Protein AF-A0AA37WJD7-F1 (afdb_monomer)

Foldseek 3Di:
DDDDDLQVVLLVLLLVLLVVCCVPNDPLSVLLSVVLVVLSVVLCVVLVVVLVPDPDPVSRPVSVVSSLVSSVVSLVVCVVVVVDDDCSNVSNVVSSVVSVPD

Secondary structure (DSSP, 8-state):
-PPPPHHHHHHHHHHHHHHHHHHHS-HHHHHHHHHHHHHHHHHHH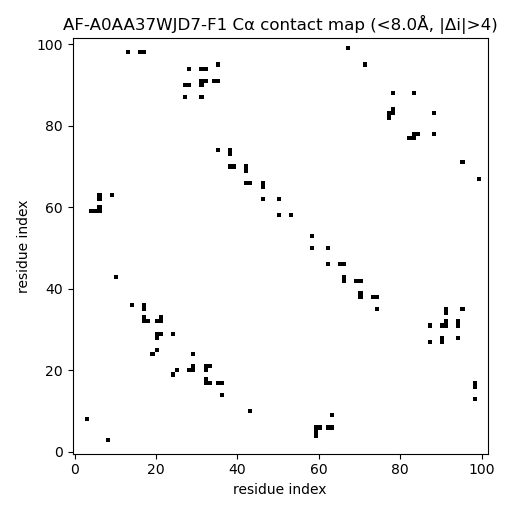HHHHHHHT---TTHHHHHHHHHHHHHHHHHHHHHHTTSS-THHHHHHHHHHHHHH--

Organism: NCBI:txid1431249

Sequence (102 aa):
MILKPPFEQYLQDKEAFLDGFIDAGSEQELFAASYIHGHLSLVAANVFGLAETDTNGDVNAKYIERFTAELTTSIDDAINDKELLGDDINDVKDMLKRMFLK

Structure (mmCIF, N/CA/C/O backbone):
data_AF-A0AA37WJD7-F1
#
_entry.id   AF-A0AA37WJD7-F1
#
loop_
_atom_site.group_PDB
_atom_site.id
_atom_site.type_symbol
_atom_site.label_atom_id
_atom_site.label_alt_id
_atom_site.label_comp_id
_atom_site.label_asym_id
_atom_site.label_entity_id
_atom_site.label_seq_id
_atom_site.pdbx_PDB_ins_code
_atom_site.Cartn_x
_atom_site.Car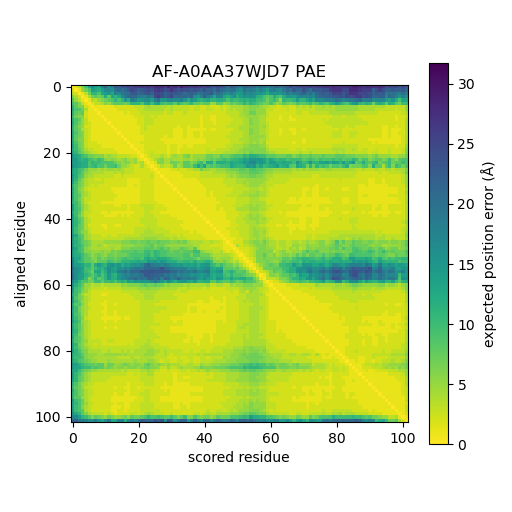tn_y
_atom_site.Cartn_z
_atom_site.occupancy
_atom_site.B_iso_or_equiv
_atom_site.auth_seq_id
_atom_site.auth_comp_id
_atom_site.auth_asym_id
_atom_site.auth_atom_id
_atom_site.pdbx_PDB_model_num
ATOM 1 N N . MET A 1 1 ? 5.384 -22.865 -20.340 1.00 39.53 1 MET A N 1
ATOM 2 C CA . MET A 1 1 ? 5.261 -22.070 -19.104 1.00 39.53 1 MET A CA 1
ATOM 3 C C . MET A 1 1 ? 5.893 -20.725 -19.401 1.00 39.53 1 MET A C 1
ATOM 5 O O . MET A 1 1 ? 7.087 -20.694 -19.663 1.00 39.53 1 MET A O 1
ATOM 9 N N . ILE A 1 2 ? 5.096 -19.665 -19.529 1.00 42.31 2 ILE A N 1
ATOM 10 C CA . ILE A 1 2 ? 5.634 -18.312 -19.711 1.00 42.31 2 ILE A CA 1
ATOM 11 C C . ILE A 1 2 ? 6.104 -17.873 -18.324 1.00 42.31 2 ILE A C 1
ATOM 13 O O . ILE A 1 2 ? 5.305 -17.869 -17.390 1.00 42.31 2 ILE A O 1
ATOM 17 N N . LEU A 1 3 ? 7.401 -17.616 -18.168 1.00 43.50 3 LEU A N 1
ATOM 18 C CA . LEU A 1 3 ? 7.933 -17.016 -16.947 1.00 43.50 3 LEU A CA 1
ATOM 19 C C . LEU A 1 3 ? 7.419 -15.575 -16.900 1.00 43.50 3 LEU A C 1
ATOM 21 O O . LEU A 1 3 ? 7.678 -14.813 -17.832 1.00 43.50 3 LEU A O 1
ATOM 25 N N . LYS A 1 4 ? 6.659 -15.224 -15.861 1.00 55.12 4 LYS A N 1
ATOM 26 C CA . LYS A 1 4 ? 6.233 -13.840 -15.635 1.00 55.12 4 LYS A CA 1
ATOM 27 C C . LYS A 1 4 ? 7.462 -12.982 -15.300 1.00 55.12 4 LYS A C 1
ATOM 29 O O . LYS A 1 4 ? 8.373 -13.492 -14.637 1.00 55.12 4 LYS A O 1
ATOM 34 N N . PRO A 1 5 ? 7.530 -11.714 -15.744 1.00 68.38 5 PRO A N 1
ATOM 35 C CA . PRO A 1 5 ? 8.572 -10.792 -15.313 1.00 68.38 5 PRO A CA 1
ATOM 36 C C . PRO A 1 5 ? 8.642 -10.746 -13.775 1.00 68.38 5 PRO A C 1
ATOM 38 O O . PRO A 1 5 ? 7.593 -10.743 -13.128 1.00 68.38 5 PRO A O 1
ATOM 41 N N . PRO A 1 6 ? 9.837 -10.696 -13.160 1.00 76.06 6 PRO A N 1
ATOM 42 C CA . PRO A 1 6 ? 9.971 -10.760 -11.703 1.00 76.06 6 PRO A CA 1
ATOM 43 C C . PRO A 1 6 ? 9.179 -9.689 -10.938 1.00 76.06 6 PRO A C 1
ATOM 45 O O . PRO A 1 6 ? 8.709 -9.964 -9.839 1.00 76.06 6 PRO A O 1
ATOM 48 N N . PHE A 1 7 ? 8.976 -8.501 -11.519 1.00 84.31 7 PHE A N 1
ATOM 49 C CA . PHE A 1 7 ? 8.109 -7.475 -10.931 1.00 84.31 7 PHE A CA 1
ATOM 50 C C . PHE A 1 7 ? 6.617 -7.852 -10.954 1.00 84.31 7 PHE A C 1
ATOM 52 O O . PHE A 1 7 ? 5.927 -7.664 -9.959 1.00 84.31 7 PHE A O 1
ATOM 59 N N . GLU A 1 8 ? 6.117 -8.446 -12.042 1.00 85.56 8 GLU A N 1
ATOM 60 C CA . GLU A 1 8 ? 4.723 -8.913 -12.118 1.00 85.56 8 GLU A CA 1
ATOM 61 C C . GLU A 1 8 ? 4.460 -10.022 -11.090 1.00 85.56 8 GLU A C 1
ATOM 63 O O . GLU A 1 8 ? 3.444 -10.007 -10.398 1.00 85.56 8 GLU A O 1
ATOM 68 N N . GLN A 1 9 ? 5.404 -10.959 -10.948 1.00 86.44 9 GLN A N 1
ATOM 69 C CA . GLN A 1 9 ? 5.306 -12.000 -9.927 1.00 86.44 9 GLN A CA 1
ATOM 70 C C . GLN A 1 9 ? 5.330 -11.401 -8.516 1.00 86.44 9 GLN A C 1
ATOM 72 O O . GLN A 1 9 ? 4.546 -11.811 -7.668 1.00 86.44 9 GLN A O 1
ATOM 77 N N . TYR A 1 10 ? 6.185 -10.404 -8.274 1.00 89.12 10 TYR A N 1
ATOM 78 C CA . TYR A 1 10 ? 6.227 -9.701 -6.994 1.00 89.12 10 TYR A CA 1
ATOM 79 C C . TYR A 1 10 ? 4.876 -9.056 -6.649 1.00 89.12 10 TYR A C 1
ATOM 81 O O . TYR A 1 10 ? 4.422 -9.192 -5.515 1.00 89.12 10 TYR A O 1
ATOM 89 N N . LEU A 1 11 ? 4.214 -8.395 -7.608 1.00 91.56 11 LEU A N 1
ATOM 90 C CA . LEU A 1 11 ? 2.887 -7.802 -7.399 1.00 91.56 11 LEU A CA 1
ATOM 91 C C . LEU A 1 11 ? 1.837 -8.869 -7.072 1.00 91.56 11 LEU A C 1
ATOM 93 O O . LEU A 1 11 ? 1.102 -8.721 -6.101 1.00 91.56 11 LEU A O 1
ATOM 97 N N . GLN A 1 12 ? 1.833 -9.978 -7.813 1.00 92.00 12 GLN A N 1
ATOM 98 C CA . GLN A 1 12 ? 0.923 -11.102 -7.566 1.00 92.00 12 GLN A CA 1
ATOM 99 C C . GLN A 1 12 ? 1.133 -11.732 -6.189 1.00 92.00 12 GLN A C 1
ATOM 101 O O . GLN A 1 12 ? 0.169 -12.108 -5.531 1.00 92.00 12 GLN A O 1
ATOM 106 N N . ASP A 1 13 ? 2.378 -11.813 -5.718 1.00 93.12 13 ASP A 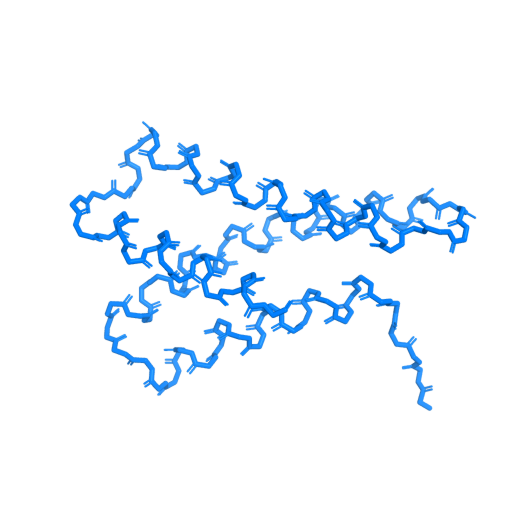N 1
ATOM 107 C CA . ASP A 1 13 ? 2.673 -12.305 -4.372 1.00 93.12 13 ASP A CA 1
ATOM 108 C C . ASP A 1 13 ? 2.129 -11.357 -3.287 1.00 93.12 13 ASP A C 1
ATOM 110 O O . ASP A 1 13 ? 1.788 -11.812 -2.191 1.00 93.12 13 ASP A O 1
ATOM 114 N N . LYS A 1 14 ? 2.049 -10.044 -3.564 1.00 95.00 14 LYS A N 1
ATOM 115 C CA . LYS A 1 14 ? 1.456 -9.059 -2.643 1.00 95.00 14 LYS A CA 1
ATOM 116 C C . LYS A 1 14 ? -0.067 -9.112 -2.659 1.00 95.00 14 LYS A C 1
ATOM 118 O O . LYS A 1 14 ? -0.659 -9.115 -1.586 1.00 95.00 14 LYS A O 1
ATOM 123 N N . GLU A 1 15 ? -0.682 -9.230 -3.832 1.00 94.94 15 GLU A N 1
ATOM 124 C CA . GLU A 1 15 ? -2.130 -9.450 -3.959 1.00 94.94 15 GLU A CA 1
ATOM 125 C C . GLU A 1 15 ? -2.550 -10.731 -3.232 1.00 94.94 15 GLU A C 1
ATOM 127 O O . GLU A 1 15 ? -3.381 -10.684 -2.332 1.00 94.94 15 GLU A O 1
ATOM 132 N N . ALA A 1 16 ? -1.866 -11.848 -3.493 1.00 94.88 16 ALA A N 1
ATOM 133 C CA . ALA A 1 16 ? -2.161 -13.124 -2.845 1.00 94.88 16 ALA A CA 1
ATOM 134 C C . ALA A 1 16 ? -1.988 -13.083 -1.315 1.00 94.88 16 ALA A C 1
ATOM 136 O O . ALA A 1 16 ? -2.676 -13.804 -0.591 1.00 94.88 16 ALA A O 1
ATOM 137 N N . PHE A 1 17 ? -1.064 -12.260 -0.803 1.00 95.19 17 PHE A N 1
ATOM 138 C CA . PHE A 1 17 ? -0.945 -12.032 0.636 1.00 95.19 17 PHE A CA 1
ATOM 139 C C . PHE A 1 17 ? -2.201 -11.356 1.202 1.00 95.19 17 PHE A C 1
ATOM 141 O O . PHE A 1 17 ? -2.695 -11.806 2.232 1.00 95.19 17 PHE A O 1
ATOM 148 N N . LEU A 1 18 ? -2.712 -10.310 0.546 1.00 95.94 18 LEU A N 1
ATOM 149 C CA . LEU A 1 18 ? -3.902 -9.576 0.989 1.00 95.94 18 LEU A CA 1
ATOM 150 C C . LEU A 1 18 ? -5.173 -10.423 0.846 1.00 95.94 18 LEU A C 1
ATOM 152 O O . LEU A 1 18 ? -5.970 -10.484 1.781 1.00 95.94 18 LEU A O 1
ATOM 156 N N . ASP A 1 19 ? -5.311 -11.148 -0.265 1.00 94.94 19 ASP A N 1
ATOM 157 C CA . ASP A 1 19 ? -6.436 -12.054 -0.527 1.00 94.94 19 ASP A CA 1
ATOM 158 C C . ASP A 1 19 ? -6.585 -13.125 0.560 1.00 94.94 19 ASP A C 1
ATOM 160 O O . ASP A 1 19 ? -7.697 -13.516 0.915 1.00 94.94 19 ASP A O 1
ATOM 164 N N . GLY A 1 20 ? -5.472 -13.556 1.165 1.00 94.25 20 GLY A N 1
ATOM 165 C CA . GLY A 1 20 ? -5.482 -14.508 2.276 1.00 94.25 20 GLY A CA 1
ATOM 166 C C . GLY A 1 20 ? -6.281 -14.043 3.501 1.00 94.25 20 GLY A C 1
ATOM 167 O O . GLY A 1 20 ? -6.736 -14.880 4.281 1.00 94.25 20 GLY A O 1
ATOM 168 N N . PHE A 1 21 ? -6.487 -12.734 3.665 1.00 93.88 21 PHE A N 1
ATOM 169 C CA . PHE A 1 21 ? -7.275 -12.159 4.758 1.00 93.88 21 PHE A CA 1
ATOM 170 C C . PHE A 1 21 ? -8.732 -11.900 4.375 1.00 93.88 21 PHE A C 1
ATOM 172 O O . PHE A 1 21 ? -9.551 -11.705 5.271 1.00 93.88 21 PHE A O 1
ATOM 179 N N . ILE A 1 22 ? -9.076 -11.947 3.082 1.00 82.81 22 ILE A N 1
ATOM 180 C CA . ILE A 1 22 ? -10.451 -11.733 2.619 1.00 82.81 22 ILE A CA 1
ATOM 181 C C . ILE A 1 22 ? -11.357 -12.887 3.064 1.00 82.81 22 ILE A C 1
ATOM 183 O O . ILE A 1 22 ? -12.462 -12.660 3.553 1.00 82.81 22 ILE A O 1
ATOM 187 N N . ASP A 1 23 ? -10.859 -14.119 2.954 1.00 78.62 23 ASP A N 1
ATOM 188 C CA . ASP A 1 23 ? -11.643 -15.321 3.256 1.00 78.62 23 ASP A CA 1
ATOM 189 C C . ASP A 1 23 ? -11.476 -15.826 4.700 1.00 78.62 23 ASP A C 1
ATOM 191 O O . ASP A 1 23 ? -12.347 -16.532 5.213 1.00 78.62 23 ASP A O 1
ATOM 195 N N . ALA A 1 24 ? -10.349 -15.514 5.352 1.00 84.00 24 ALA A N 1
ATOM 196 C CA . ALA A 1 24 ? -9.948 -16.144 6.617 1.00 84.00 24 ALA A CA 1
ATOM 197 C C . ALA A 1 24 ? -9.510 -15.169 7.724 1.00 84.00 24 ALA A C 1
ATOM 199 O O . ALA A 1 24 ? -9.215 -15.619 8.834 1.00 84.00 24 ALA A O 1
ATOM 200 N N . GLY A 1 25 ? -9.441 -13.865 7.438 1.00 83.38 25 GLY A N 1
ATOM 201 C CA . GLY A 1 25 ? -9.039 -12.846 8.408 1.00 83.38 25 GLY A CA 1
ATOM 202 C C . GLY A 1 25 ? -10.140 -12.505 9.414 1.00 83.38 25 GLY A C 1
ATOM 203 O O . GLY A 1 25 ? -11.319 -12.807 9.211 1.00 83.38 25 GLY A O 1
ATOM 204 N N . SER A 1 26 ? -9.763 -11.843 10.511 1.00 93.75 26 SER A N 1
ATOM 205 C CA . SER A 1 26 ? -10.746 -11.133 11.341 1.00 93.75 26 SER A CA 1
ATOM 206 C C . SER A 1 26 ? -11.368 -9.958 10.573 1.00 93.75 26 SER A C 1
ATOM 208 O O . SER A 1 26 ? -10.871 -9.562 9.524 1.00 93.75 26 SER A O 1
ATOM 210 N N . GLU A 1 27 ? -12.429 -9.346 11.103 1.00 92.69 27 GLU A N 1
ATOM 211 C CA . GLU A 1 27 ? -13.018 -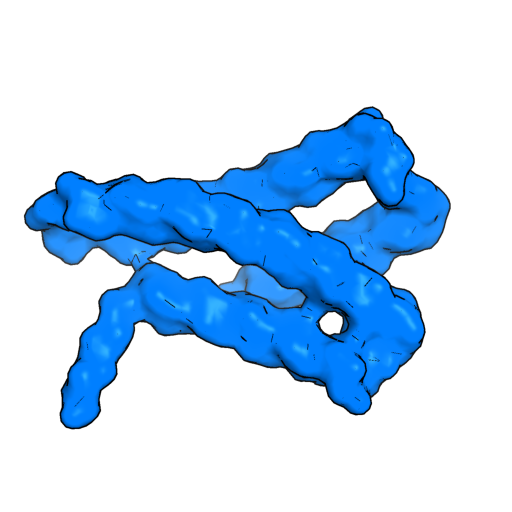8.136 10.504 1.00 92.69 27 GLU A CA 1
ATOM 212 C C . GLU A 1 27 ? -11.988 -7.001 10.357 1.00 92.69 27 GLU A C 1
ATOM 214 O O . GLU A 1 27 ? -11.945 -6.330 9.329 1.00 92.69 27 GLU A O 1
ATOM 219 N N . GLN A 1 28 ? -11.106 -6.843 11.348 1.00 93.94 28 GLN A N 1
ATOM 220 C CA . GLN A 1 28 ? -10.015 -5.864 11.322 1.00 93.94 28 GLN A CA 1
ATOM 221 C C . GLN A 1 28 ? -8.985 -6.196 10.238 1.00 93.94 28 GLN A C 1
ATOM 223 O O . GLN A 1 28 ? -8.560 -5.320 9.487 1.00 93.94 28 GLN A O 1
ATOM 228 N N . GLU A 1 29 ? -8.600 -7.471 10.115 1.00 95.25 29 GLU A N 1
ATOM 229 C CA . GLU A 1 29 ? -7.670 -7.898 9.068 1.00 95.25 29 GLU A CA 1
ATOM 230 C C . GLU A 1 29 ? -8.292 -7.764 7.675 1.00 95.25 29 GLU A C 1
ATOM 232 O O . GLU A 1 29 ? -7.625 -7.295 6.758 1.00 95.25 29 GLU A O 1
ATOM 237 N N . LEU A 1 30 ? -9.573 -8.102 7.514 1.00 95.62 30 LEU A N 1
ATOM 238 C CA . LEU A 1 30 ? -10.313 -7.907 6.271 1.00 95.62 30 LEU A CA 1
ATOM 239 C C . LEU A 1 30 ? -10.355 -6.425 5.882 1.00 95.62 30 LEU A C 1
ATOM 241 O O . LEU A 1 30 ? -10.124 -6.093 4.717 1.00 95.62 30 LEU A O 1
ATOM 245 N N . PHE A 1 31 ? -10.629 -5.537 6.841 1.00 95.50 31 PHE A N 1
ATOM 246 C CA . PHE A 1 31 ? -10.614 -4.094 6.619 1.00 95.50 31 PHE A CA 1
ATOM 247 C C . PHE A 1 31 ? -9.234 -3.623 6.152 1.00 95.50 31 PHE A C 1
ATOM 249 O O . PHE A 1 31 ? -9.120 -3.036 5.075 1.00 95.50 31 PHE A O 1
ATOM 256 N N . ALA A 1 32 ? -8.182 -3.931 6.916 1.00 96.62 32 ALA A N 1
ATOM 257 C CA . ALA A 1 32 ? -6.824 -3.511 6.593 1.00 96.62 32 ALA A CA 1
ATOM 258 C C . ALA A 1 32 ? -6.364 -4.065 5.234 1.00 96.62 32 ALA A C 1
ATOM 260 O O . ALA A 1 32 ? -5.779 -3.332 4.435 1.00 96.62 32 ALA A O 1
ATOM 261 N N . ALA A 1 33 ? -6.686 -5.327 4.934 1.00 96.56 33 ALA A N 1
ATOM 262 C CA . ALA A 1 33 ? -6.336 -5.965 3.670 1.00 96.56 33 ALA A CA 1
ATOM 263 C C . ALA A 1 33 ? -7.049 -5.303 2.493 1.00 96.56 33 ALA A C 1
ATOM 265 O O . ALA A 1 33 ? -6.401 -4.943 1.512 1.00 96.56 33 ALA A O 1
ATOM 266 N N . SER A 1 34 ? -8.358 -5.073 2.617 1.00 95.62 34 SER A N 1
ATOM 267 C CA . SER A 1 34 ? -9.162 -4.407 1.586 1.00 95.62 34 SER A CA 1
ATOM 268 C C . SER A 1 34 ? -8.687 -2.975 1.337 1.00 95.62 34 SER A C 1
ATOM 270 O O . SER A 1 34 ? -8.609 -2.533 0.190 1.00 95.62 34 SER A O 1
ATOM 272 N N . TYR A 1 35 ? -8.324 -2.259 2.404 1.00 97.12 35 TYR A N 1
ATOM 273 C CA . TYR A 1 35 ? -7.808 -0.898 2.319 1.00 97.12 35 TYR A CA 1
ATOM 274 C C . TYR A 1 35 ? -6.472 -0.850 1.568 1.00 97.12 35 TYR A C 1
ATOM 276 O O . TYR A 1 35 ? -6.325 -0.123 0.582 1.00 97.12 35 TYR A O 1
ATOM 284 N N . ILE A 1 36 ? -5.511 -1.688 1.970 1.00 97.62 36 ILE A N 1
ATOM 285 C CA . ILE A 1 36 ? -4.204 -1.780 1.307 1.00 97.62 36 ILE A CA 1
ATOM 286 C C . ILE A 1 36 ? -4.365 -2.244 -0.145 1.00 97.62 36 ILE A C 1
ATOM 288 O O . ILE A 1 36 ? -3.667 -1.731 -1.017 1.00 97.62 36 ILE A O 1
ATOM 292 N N . HIS A 1 37 ? -5.305 -3.148 -0.438 1.00 96.38 37 HIS A N 1
ATOM 293 C CA . HIS A 1 37 ? -5.567 -3.626 -1.798 1.00 96.38 37 HIS A CA 1
ATOM 294 C C . HIS A 1 37 ? -5.976 -2.484 -2.747 1.00 96.38 37 HIS A C 1
ATOM 296 O O . HIS A 1 37 ? -5.560 -2.455 -3.912 1.00 96.38 37 HIS A O 1
ATOM 302 N N . GLY A 1 38 ? -6.745 -1.505 -2.255 1.00 96.25 38 GLY A N 1
ATOM 303 C CA . GLY A 1 38 ? -7.105 -0.303 -3.013 1.00 96.25 38 GLY A CA 1
ATOM 304 C C . GLY A 1 38 ? -5.881 0.525 -3.418 1.00 96.25 38 GLY A C 1
ATOM 305 O O . GLY A 1 38 ? -5.699 0.836 -4.598 1.00 96.25 38 GLY A O 1
ATOM 306 N N . HIS A 1 39 ? -4.996 0.814 -2.461 1.00 97.75 39 HIS A N 1
ATOM 307 C CA . HIS A 1 39 ? -3.753 1.549 -2.717 1.00 97.75 39 HIS A CA 1
ATOM 308 C C . HIS A 1 39 ? -2.776 0.761 -3.597 1.00 97.75 39 HIS A C 1
ATOM 310 O O . HIS A 1 39 ? -2.172 1.322 -4.513 1.00 97.75 39 HIS A O 1
ATOM 316 N N . LEU A 1 40 ? -2.659 -0.548 -3.365 1.00 96.62 40 LEU A N 1
ATOM 317 C CA . LEU A 1 40 ? -1.832 -1.446 -4.162 1.00 96.62 40 LEU A CA 1
ATOM 318 C C . LEU A 1 40 ? -2.226 -1.379 -5.635 1.00 96.62 40 LEU A C 1
ATOM 320 O O . LEU A 1 40 ? -1.349 -1.210 -6.476 1.00 96.62 40 LEU A O 1
ATOM 324 N N . SER A 1 41 ? -3.523 -1.453 -5.942 1.00 94.56 41 SER A N 1
ATOM 325 C CA . SER A 1 41 ? -4.024 -1.444 -7.323 1.00 94.56 41 SER A CA 1
ATOM 326 C C . SER A 1 41 ? -3.629 -0.161 -8.063 1.00 94.56 41 SER A C 1
ATOM 328 O O . SER A 1 41 ? -3.190 -0.204 -9.215 1.00 94.56 41 SER A O 1
ATOM 330 N N . LEU A 1 42 ? -3.736 0.987 -7.386 1.00 95.19 42 LEU A N 1
ATOM 331 C CA . LEU A 1 42 ? -3.371 2.287 -7.948 1.00 95.19 42 LEU A CA 1
ATOM 332 C C . LEU A 1 42 ? -1.859 2.399 -8.190 1.00 95.19 42 LEU A C 1
ATOM 334 O O . LEU A 1 42 ? -1.427 2.799 -9.272 1.00 95.19 42 LEU A O 1
ATOM 338 N N . VAL A 1 43 ? -1.048 2.034 -7.195 1.00 96.44 43 VAL A N 1
ATOM 339 C CA . VAL A 1 43 ? 0.416 2.122 -7.287 1.00 96.44 43 VAL A CA 1
ATOM 340 C C . VAL A 1 43 ? 0.963 1.112 -8.297 1.00 96.44 43 VAL A C 1
ATOM 342 O O . VAL A 1 43 ? 1.816 1.461 -9.112 1.00 96.44 43 VAL A O 1
ATOM 345 N N . ALA A 1 44 ? 0.439 -0.115 -8.312 1.00 92.88 44 ALA A N 1
ATOM 346 C CA . ALA A 1 44 ? 0.818 -1.147 -9.271 1.00 92.88 44 ALA A CA 1
ATOM 347 C C . ALA A 1 44 ? 0.603 -0.671 -10.711 1.00 92.88 44 ALA A C 1
ATOM 349 O O . ALA A 1 44 ? 1.525 -0.773 -11.517 1.00 92.88 44 ALA A O 1
ATOM 350 N N . ALA A 1 45 ? -0.555 -0.078 -11.023 1.00 90.44 45 ALA A N 1
ATOM 351 C CA . ALA A 1 45 ? -0.836 0.454 -12.356 1.00 90.44 45 ALA A CA 1
ATOM 352 C C . ALA A 1 45 ? 0.184 1.526 -12.790 1.00 90.44 45 ALA A C 1
ATOM 354 O O . ALA A 1 45 ? 0.667 1.503 -13.925 1.00 90.44 45 ALA A O 1
ATOM 355 N N . ASN A 1 46 ? 0.565 2.425 -11.877 1.00 89.56 46 ASN A N 1
ATOM 356 C CA . ASN A 1 46 ? 1.534 3.487 -12.153 1.00 89.56 46 ASN A CA 1
ATOM 357 C C . ASN A 1 46 ? 2.950 2.939 -12.374 1.00 89.56 46 ASN A C 1
ATOM 359 O O . ASN A 1 46 ? 3.615 3.292 -13.350 1.00 89.56 46 ASN A O 1
ATOM 363 N N . VAL A 1 47 ? 3.419 2.060 -11.486 1.00 89.12 47 VAL A N 1
ATOM 364 C CA . VAL A 1 47 ? 4.781 1.514 -11.554 1.00 89.12 47 VAL A CA 1
ATOM 365 C C . VAL A 1 47 ? 4.925 0.537 -12.723 1.00 89.12 47 VAL A C 1
ATOM 367 O O . VAL A 1 47 ? 5.956 0.544 -13.397 1.00 89.12 47 VAL A O 1
ATOM 370 N N . PHE A 1 48 ? 3.892 -0.254 -13.021 1.00 83.12 48 PHE A N 1
ATOM 371 C CA . PHE A 1 48 ? 3.894 -1.186 -14.149 1.00 83.12 48 PHE A CA 1
ATOM 372 C C . PHE A 1 48 ? 3.992 -0.454 -15.491 1.00 83.12 48 PHE A C 1
ATOM 374 O O . PHE A 1 48 ? 4.831 -0.813 -16.316 1.00 83.12 48 PHE A O 1
ATOM 381 N N . GLY A 1 49 ? 3.246 0.643 -15.672 1.00 81.19 49 GLY A N 1
ATOM 382 C CA . GLY A 1 49 ? 3.357 1.479 -16.873 1.00 81.19 49 GLY A CA 1
ATOM 383 C C . GLY A 1 49 ? 4.769 2.044 -17.087 1.00 81.19 49 GLY A C 1
ATOM 384 O O . GLY A 1 49 ? 5.232 2.162 -18.218 1.00 81.19 49 GLY A O 1
ATOM 385 N N . LEU A 1 50 ? 5.501 2.337 -16.007 1.00 79.62 50 LEU A N 1
ATOM 386 C CA . LEU A 1 50 ? 6.900 2.769 -16.087 1.00 79.62 50 LEU A CA 1
ATOM 387 C C . LEU A 1 50 ? 7.859 1.613 -16.405 1.00 79.62 50 LEU A C 1
ATOM 389 O O . LEU A 1 50 ? 8.866 1.840 -17.078 1.00 79.62 50 LEU A O 1
ATOM 393 N N . ALA A 1 51 ? 7.575 0.402 -15.923 1.00 76.50 51 ALA A N 1
ATOM 394 C CA . ALA A 1 51 ? 8.380 -0.789 -16.184 1.00 76.50 51 ALA A CA 1
ATOM 395 C C . ALA A 1 51 ? 8.290 -1.244 -17.647 1.00 76.50 51 ALA A C 1
ATOM 397 O O . ALA A 1 51 ? 9.312 -1.591 -18.230 1.00 76.50 51 ALA A O 1
ATOM 398 N N . GLU A 1 52 ? 7.109 -1.171 -18.270 1.00 72.56 52 GLU A N 1
ATOM 399 C CA . GLU A 1 52 ? 6.925 -1.523 -19.689 1.00 72.56 52 GLU A CA 1
ATOM 400 C C . GLU A 1 52 ? 7.723 -0.625 -20.646 1.00 72.56 52 GLU A C 1
ATOM 402 O O . GLU A 1 52 ? 8.116 -1.052 -21.732 1.00 72.56 52 GLU A O 1
ATOM 407 N N . THR A 1 53 ? 7.975 0.625 -20.252 1.00 71.69 53 THR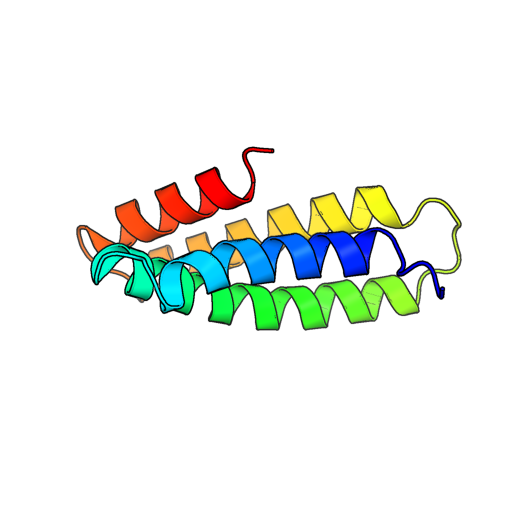 A N 1
ATOM 408 C CA . THR A 1 53 ? 8.709 1.597 -21.080 1.00 71.69 53 THR A CA 1
ATOM 409 C C . THR A 1 53 ? 10.227 1.531 -20.920 1.00 71.69 53 THR A C 1
ATOM 411 O O . THR A 1 53 ? 10.951 2.191 -21.670 1.00 71.69 53 THR A O 1
ATOM 414 N N . ASP A 1 54 ? 10.729 0.742 -19.968 1.00 69.44 54 ASP A N 1
ATOM 415 C CA . ASP A 1 54 ? 12.159 0.608 -19.723 1.00 69.44 54 ASP A CA 1
ATOM 416 C C . ASP A 1 54 ? 12.750 -0.611 -20.431 1.00 69.44 54 ASP A C 1
ATOM 418 O O . ASP A 1 54 ? 12.319 -1.749 -20.275 1.00 69.44 54 ASP A O 1
ATOM 422 N N . THR A 1 55 ? 13.783 -0.349 -21.224 1.00 65.19 55 THR A N 1
ATOM 423 C CA . THR A 1 55 ? 14.436 -1.325 -22.105 1.00 65.19 55 THR A CA 1
ATOM 424 C C . THR A 1 55 ? 15.733 -1.884 -21.516 1.00 65.19 55 THR A C 1
ATOM 426 O O . THR A 1 55 ? 16.411 -2.681 -22.165 1.00 65.19 55 THR A O 1
ATOM 429 N N . ASN A 1 56 ? 16.097 -1.491 -20.290 1.00 60.41 56 ASN A N 1
ATOM 430 C CA . ASN A 1 56 ? 17.328 -1.927 -19.632 1.00 60.41 56 ASN A CA 1
ATOM 431 C C . ASN A 1 56 ? 17.128 -3.239 -18.851 1.00 60.41 56 ASN A C 1
ATOM 433 O O . ASN A 1 56 ? 16.176 -3.398 -18.111 1.00 60.41 56 ASN A O 1
ATOM 437 N N . GLY A 1 57 ? 18.044 -4.202 -18.968 1.00 56.50 57 GLY A N 1
ATOM 438 C CA . GLY A 1 57 ? 17.861 -5.566 -18.433 1.00 56.50 57 GLY A CA 1
ATOM 439 C C . GLY A 1 57 ? 17.841 -5.739 -16.902 1.00 56.50 57 GLY A C 1
ATOM 440 O O . GLY A 1 57 ? 17.593 -6.850 -16.443 1.00 56.50 57 GLY A O 1
ATOM 441 N N . ASP A 1 58 ? 18.085 -4.683 -16.116 1.00 63.75 58 ASP A N 1
ATOM 442 C CA . ASP A 1 58 ? 18.157 -4.705 -14.636 1.00 63.75 58 ASP A CA 1
ATOM 443 C C . ASP A 1 58 ? 16.982 -3.947 -13.974 1.00 63.75 58 ASP A C 1
ATOM 445 O O . ASP A 1 58 ? 17.094 -3.219 -12.992 1.00 63.75 58 ASP A O 1
ATOM 449 N N . VAL A 1 59 ? 15.817 -4.068 -14.605 1.00 62.03 59 VAL A N 1
ATOM 450 C CA . VAL A 1 59 ? 14.554 -3.384 -14.285 1.00 62.03 59 VAL A CA 1
ATOM 451 C C . VAL A 1 59 ? 13.992 -3.804 -12.919 1.00 62.03 59 VAL A C 1
ATOM 453 O O . VAL A 1 59 ? 13.456 -2.985 -12.181 1.00 62.03 59 VAL A O 1
ATOM 456 N N . ASN A 1 60 ? 14.126 -5.067 -12.519 1.00 73.69 60 ASN A N 1
ATOM 457 C CA . ASN A 1 60 ? 13.242 -5.611 -11.482 1.00 73.69 60 ASN A CA 1
ATOM 458 C C . ASN A 1 60 ? 13.473 -5.039 -10.076 1.00 73.69 60 ASN A C 1
ATOM 460 O O . ASN A 1 60 ? 12.504 -4.696 -9.404 1.00 73.69 60 ASN A O 1
ATOM 464 N N . ALA A 1 61 ? 14.725 -4.898 -9.630 1.00 81.56 61 ALA A N 1
ATOM 465 C CA . ALA A 1 61 ? 15.010 -4.438 -8.268 1.00 81.56 61 ALA A CA 1
ATOM 466 C C . ALA A 1 61 ? 14.537 -2.993 -8.040 1.00 81.56 61 ALA A C 1
ATOM 468 O O . ALA A 1 61 ? 13.901 -2.702 -7.029 1.00 81.56 61 ALA A O 1
ATOM 469 N N . LYS A 1 62 ? 14.765 -2.109 -9.019 1.00 86.62 62 LYS A N 1
ATOM 470 C CA . LYS A 1 62 ? 14.362 -0.702 -8.910 1.00 86.62 62 LYS A CA 1
ATOM 471 C C . LYS A 1 62 ? 12.846 -0.506 -8.918 1.00 86.62 62 LYS A C 1
ATOM 473 O O . LYS A 1 62 ? 12.360 0.389 -8.237 1.00 86.62 62 LYS A O 1
ATOM 478 N N . TYR A 1 63 ? 12.087 -1.316 -9.663 1.00 88.25 63 TYR A N 1
ATOM 479 C CA . TYR A 1 63 ? 10.623 -1.203 -9.667 1.00 88.25 63 TYR A CA 1
ATOM 480 C C . TYR A 1 63 ? 10.005 -1.817 -8.415 1.00 88.25 63 TYR A C 1
ATOM 482 O O . TYR A 1 63 ? 9.026 -1.276 -7.915 1.00 88.25 63 TYR A O 1
ATOM 490 N N . ILE A 1 64 ? 10.613 -2.866 -7.851 1.00 89.00 64 ILE A N 1
ATOM 491 C CA . ILE A 1 64 ? 10.234 -3.386 -6.530 1.00 89.00 64 ILE A CA 1
ATOM 492 C C . ILE A 1 64 ? 10.464 -2.326 -5.444 1.00 89.00 64 ILE A C 1
ATOM 494 O O . ILE A 1 64 ? 9.563 -2.063 -4.646 1.00 89.00 64 ILE A O 1
ATOM 498 N N . GLU A 1 65 ? 11.640 -1.692 -5.423 1.00 90.50 65 GLU A N 1
ATOM 499 C CA . GLU A 1 65 ? 11.955 -0.620 -4.470 1.00 90.50 65 GLU A CA 1
ATOM 500 C C . GLU A 1 65 ? 10.990 0.559 -4.635 1.00 90.50 65 GLU A C 1
ATOM 502 O O . GLU A 1 65 ? 10.389 1.017 -3.663 1.00 90.50 65 GLU A O 1
ATOM 507 N N . ARG A 1 66 ? 10.773 0.993 -5.881 1.00 92.69 66 ARG A N 1
ATOM 508 C CA . ARG A 1 66 ? 9.856 2.086 -6.198 1.00 92.69 66 ARG A CA 1
ATOM 509 C C . ARG A 1 66 ? 8.419 1.782 -5.786 1.00 92.69 66 ARG A C 1
ATOM 511 O O . ARG A 1 66 ? 7.800 2.623 -5.149 1.00 92.69 66 ARG A O 1
ATOM 518 N N . PHE A 1 67 ? 7.906 0.595 -6.101 1.00 94.44 67 PHE A N 1
ATOM 519 C CA . PHE A 1 67 ? 6.572 0.172 -5.677 1.00 94.44 67 PHE A CA 1
ATOM 520 C C . PHE A 1 67 ? 6.441 0.166 -4.152 1.00 94.44 67 PHE A C 1
ATOM 522 O O . PHE A 1 67 ? 5.466 0.681 -3.617 1.00 94.44 67 PHE A O 1
ATOM 529 N N . THR A 1 68 ? 7.438 -0.377 -3.448 1.00 94.25 68 THR A N 1
ATOM 530 C CA . THR A 1 68 ? 7.430 -0.448 -1.978 1.00 94.25 68 THR A CA 1
ATOM 531 C C . THR A 1 68 ? 7.378 0.951 -1.363 1.00 94.25 68 THR A C 1
ATOM 533 O O . THR A 1 68 ? 6.587 1.201 -0.450 1.00 94.25 68 THR A O 1
ATOM 536 N N . ALA A 1 69 ? 8.185 1.876 -1.890 1.00 96.06 69 ALA A N 1
ATOM 537 C CA . ALA A 1 69 ? 8.201 3.265 -1.453 1.00 96.06 69 ALA A CA 1
ATOM 538 C C . ALA A 1 69 ? 6.872 3.974 -1.760 1.00 96.06 69 ALA A C 1
ATOM 540 O O . ALA A 1 69 ? 6.275 4.548 -0.855 1.00 96.06 69 ALA A O 1
ATOM 541 N N . GLU A 1 70 ? 6.375 3.886 -2.998 1.00 97.25 70 GLU A N 1
ATOM 542 C CA . GLU A 1 70 ? 5.139 4.560 -3.414 1.00 97.25 70 GLU A CA 1
ATOM 543 C C . GLU A 1 70 ? 3.908 4.030 -2.668 1.00 97.25 70 GLU A C 1
ATOM 545 O O . GLU A 1 70 ? 3.059 4.822 -2.268 1.00 97.25 70 GLU A O 1
ATOM 550 N N . LEU A 1 71 ? 3.822 2.722 -2.404 1.00 98.12 71 LEU A N 1
ATOM 551 C CA . LEU A 1 71 ? 2.723 2.158 -1.619 1.00 98.12 71 LEU A CA 1
ATOM 552 C C . LEU A 1 71 ? 2.781 2.606 -0.156 1.00 98.12 71 LEU A C 1
ATOM 554 O O . LEU A 1 71 ? 1.752 2.947 0.421 1.00 98.12 71 LEU A O 1
ATOM 558 N N . THR A 1 72 ? 3.980 2.670 0.429 1.00 97.69 72 THR A N 1
ATOM 559 C CA . THR A 1 72 ? 4.156 3.184 1.795 1.00 97.69 72 THR A CA 1
ATOM 560 C C . THR A 1 72 ? 3.748 4.651 1.885 1.00 97.69 72 THR A C 1
ATOM 562 O O . THR A 1 72 ? 2.950 5.006 2.748 1.00 97.69 72 THR A O 1
ATOM 565 N N . THR A 1 73 ? 4.224 5.488 0.958 1.00 98.06 73 THR A N 1
ATOM 566 C CA . THR A 1 73 ? 3.843 6.904 0.890 1.00 98.06 73 THR A CA 1
ATOM 567 C C . THR A 1 73 ? 2.345 7.072 0.675 1.00 98.06 73 THR A C 1
ATOM 569 O O . THR A 1 73 ? 1.729 7.866 1.371 1.00 98.06 73 THR A O 1
ATOM 572 N N . SER A 1 74 ? 1.735 6.292 -0.219 1.00 98.06 74 SER A N 1
ATOM 573 C CA . SER A 1 74 ? 0.301 6.391 -0.496 1.00 98.06 74 SER A CA 1
ATOM 574 C C . SER A 1 74 ? -0.562 6.094 0.737 1.00 98.06 74 SER A C 1
ATOM 576 O O . SER A 1 74 ? -1.573 6.760 0.944 1.00 98.06 74 SER A O 1
ATOM 578 N N . ILE A 1 75 ? -0.146 5.141 1.577 1.00 98.12 75 ILE A N 1
ATOM 579 C CA . ILE A 1 75 ? -0.817 4.843 2.849 1.00 98.12 75 ILE A CA 1
ATOM 580 C C . ILE A 1 75 ? -0.559 5.940 3.889 1.00 98.12 75 ILE A C 1
ATOM 582 O O . ILE A 1 75 ? -1.491 6.367 4.570 1.00 98.12 75 ILE A O 1
ATOM 586 N N . ASP A 1 76 ? 0.683 6.411 4.023 1.00 97.00 76 ASP A N 1
ATOM 587 C CA . ASP A 1 76 ? 1.015 7.480 4.972 1.00 97.00 76 ASP A CA 1
ATOM 588 C C . ASP A 1 76 ? 0.286 8.793 4.635 1.00 97.00 76 ASP A C 1
ATOM 590 O O . ASP A 1 76 ? -0.202 9.467 5.543 1.00 97.00 76 ASP A O 1
ATOM 594 N N . ASP A 1 77 ? 0.150 9.131 3.351 1.00 97.62 77 ASP A N 1
ATOM 595 C CA . ASP A 1 77 ? -0.605 10.297 2.885 1.00 97.62 77 ASP A CA 1
ATOM 596 C C . ASP A 1 77 ? -2.092 10.171 3.239 1.00 97.62 77 ASP A C 1
ATOM 598 O O . ASP A 1 77 ? -2.649 11.083 3.846 1.00 97.62 77 ASP A O 1
ATOM 602 N N . ALA A 1 78 ? -2.715 9.014 2.989 1.00 96.88 78 ALA A N 1
ATOM 603 C CA . ALA A 1 78 ? -4.116 8.782 3.350 1.00 96.88 78 ALA A CA 1
ATOM 604 C C . ALA A 1 78 ? -4.370 8.886 4.867 1.00 96.88 78 ALA A C 1
ATOM 606 O O . ALA A 1 78 ? -5.395 9.404 5.320 1.00 96.88 78 ALA A O 1
ATOM 607 N N . ILE A 1 79 ? -3.406 8.453 5.684 1.00 95.69 79 ILE A N 1
ATOM 608 C CA . ILE A 1 79 ? -3.453 8.628 7.141 1.00 95.69 79 ILE A CA 1
ATOM 609 C C . ILE A 1 79 ? -3.347 10.111 7.516 1.00 95.69 79 ILE A C 1
ATOM 611 O O . ILE A 1 79 ? -4.099 10.584 8.372 1.00 95.69 79 ILE A O 1
ATOM 615 N N . ASN A 1 80 ? -2.436 10.856 6.887 1.00 96.06 80 ASN A N 1
ATOM 616 C CA . ASN A 1 80 ? -2.271 12.292 7.127 1.00 96.06 80 ASN A CA 1
ATOM 617 C C . ASN A 1 80 ? -3.520 13.090 6.716 1.00 96.06 80 ASN A C 1
ATOM 619 O O . ASN A 1 80 ? -3.896 14.044 7.407 1.00 96.06 80 ASN A O 1
ATOM 623 N N . ASP A 1 81 ? -4.200 12.643 5.662 1.00 97.00 81 ASP A N 1
ATOM 624 C CA . ASP A 1 81 ? -5.459 13.1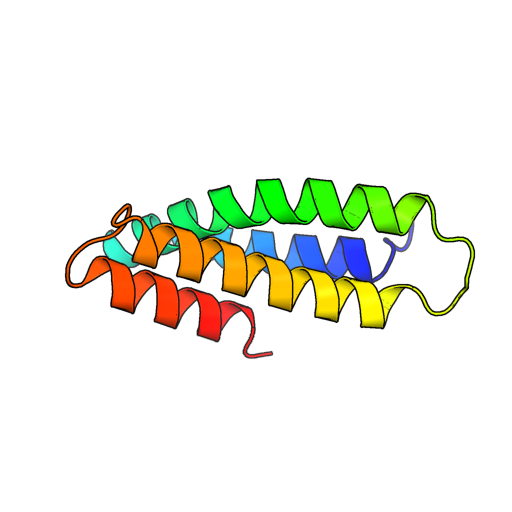99 5.160 1.00 97.00 81 ASP A CA 1
ATOM 625 C C . ASP A 1 81 ? -6.689 12.757 5.975 1.00 97.00 81 ASP A C 1
ATOM 627 O O . ASP A 1 81 ? -7.803 13.230 5.737 1.00 97.00 81 ASP A O 1
ATOM 631 N N . LYS A 1 82 ? -6.480 11.955 7.030 1.00 95.12 82 LYS A N 1
ATOM 632 C CA . LYS A 1 82 ? -7.500 11.470 7.976 1.00 95.12 82 LYS A CA 1
ATOM 633 C C . LYS A 1 82 ? -8.542 10.543 7.345 1.00 95.12 82 LYS A C 1
ATOM 635 O O . LYS A 1 82 ? -9.679 10.500 7.816 1.00 95.12 82 LYS A O 1
ATOM 640 N N . GLU A 1 83 ? -8.159 9.787 6.318 1.00 95.88 83 GLU A N 1
ATOM 641 C CA . GLU A 1 83 ? -8.999 8.720 5.756 1.00 95.88 83 GLU A CA 1
ATOM 642 C C . GLU A 1 83 ? -9.139 7.533 6.725 1.00 95.88 83 GLU A C 1
ATOM 644 O O . GLU A 1 83 ? -10.164 6.854 6.734 1.00 95.88 83 GLU A O 1
ATOM 649 N N . LEU A 1 84 ? -8.140 7.335 7.593 1.00 94.50 84 LEU A N 1
ATOM 650 C CA . LEU A 1 84 ? -8.125 6.342 8.670 1.00 94.50 84 LEU A CA 1
ATOM 651 C C . LEU A 1 84 ? -8.125 7.019 10.044 1.00 94.50 84 LEU A C 1
ATOM 653 O O . LEU A 1 84 ? -7.523 8.080 10.228 1.00 94.50 84 LEU A O 1
ATOM 657 N N . LEU A 1 85 ? -8.767 6.390 11.032 1.00 90.44 85 LEU A N 1
ATOM 658 C CA . LEU A 1 85 ? -8.903 6.925 12.388 1.00 90.44 85 LEU A CA 1
ATOM 659 C C . LEU A 1 85 ? -8.659 5.844 13.445 1.00 90.44 85 LEU A C 1
ATOM 661 O O . LEU A 1 85 ? -8.999 4.685 13.258 1.00 90.44 85 LEU A O 1
ATOM 665 N N . GLY A 1 86 ? -8.135 6.249 14.603 1.00 92.62 86 GLY A N 1
ATOM 666 C CA . GLY A 1 86 ? -8.022 5.360 15.762 1.00 92.62 86 GLY A CA 1
ATOM 667 C C . GLY A 1 86 ? -7.177 4.115 15.486 1.00 92.62 86 GLY A C 1
ATOM 668 O O . GLY A 1 86 ? -6.059 4.226 14.979 1.00 92.62 86 GLY A O 1
ATOM 669 N N . ASP A 1 87 ? -7.711 2.952 15.853 1.00 94.06 87 ASP A N 1
ATOM 670 C CA . ASP A 1 87 ? -7.007 1.668 15.776 1.00 94.06 87 ASP A CA 1
ATOM 671 C C . ASP A 1 87 ? -6.778 1.200 14.327 1.00 94.06 87 ASP A C 1
ATOM 673 O O . ASP A 1 87 ? -5.752 0.573 14.058 1.00 94.06 87 ASP A O 1
ATOM 677 N N . ASP A 1 88 ? -7.615 1.636 13.376 1.00 94.69 88 ASP A N 1
ATOM 678 C CA . ASP A 1 88 ? -7.490 1.321 11.944 1.00 94.69 88 ASP A CA 1
ATOM 679 C C . ASP A 1 88 ? -6.121 1.730 11.375 1.00 94.69 88 ASP A C 1
ATOM 681 O O . ASP A 1 88 ? -5.558 1.058 10.509 1.00 94.69 88 ASP A O 1
ATOM 685 N N . ILE A 1 89 ? -5.541 2.823 11.888 1.00 96.44 89 ILE A N 1
ATOM 686 C CA . ILE A 1 89 ? -4.206 3.290 11.487 1.00 96.44 89 ILE A CA 1
ATOM 687 C C . ILE A 1 89 ? -3.143 2.248 11.852 1.00 96.44 89 ILE A C 1
ATOM 689 O O . ILE A 1 89 ? -2.221 1.999 11.072 1.00 96.44 89 ILE A O 1
ATOM 693 N N . ASN A 1 90 ? -3.240 1.661 13.046 1.00 96.38 90 ASN A N 1
ATOM 694 C CA . ASN A 1 90 ? -2.268 0.679 13.515 1.00 96.38 90 ASN A CA 1
ATOM 695 C C . ASN A 1 90 ? -2.427 -0.636 12.754 1.00 96.38 90 ASN A C 1
ATOM 697 O O . ASN A 1 90 ? -1.425 -1.183 12.292 1.00 96.38 90 ASN A O 1
ATOM 701 N N . ASP A 1 91 ? -3.666 -1.079 12.543 1.00 96.06 91 ASP A N 1
ATOM 702 C CA . ASP A 1 91 ? -3.973 -2.316 11.826 1.00 96.06 91 ASP A CA 1
ATOM 703 C C . ASP A 1 91 ? -3.472 -2.267 10.373 1.00 96.06 91 ASP A C 1
ATOM 705 O O . ASP A 1 91 ? -2.778 -3.182 9.914 1.00 96.06 91 ASP A O 1
ATOM 709 N N . VAL A 1 92 ? -3.719 -1.155 9.669 1.00 97.69 92 VAL A N 1
ATOM 710 C CA . VAL A 1 92 ? -3.212 -0.935 8.305 1.00 97.69 92 VAL A CA 1
ATOM 711 C C . VAL A 1 92 ? -1.682 -0.876 8.282 1.00 97.69 92 VAL A C 1
ATOM 713 O O . VAL A 1 92 ? -1.054 -1.535 7.450 1.00 97.69 92 VAL A O 1
ATOM 716 N N . LYS A 1 93 ? -1.040 -0.150 9.209 1.00 96.44 93 LYS A N 1
ATOM 717 C CA . LYS A 1 93 ? 0.432 -0.075 9.257 1.00 96.44 93 LYS A CA 1
ATOM 718 C C . LYS A 1 93 ? 1.078 -1.422 9.555 1.00 96.44 93 LYS A C 1
ATOM 720 O O . LYS A 1 93 ? 2.113 -1.745 8.970 1.00 96.44 93 LYS A O 1
ATOM 725 N N . ASP A 1 94 ? 0.513 -2.202 10.465 1.00 96.19 94 ASP A N 1
ATOM 726 C CA . ASP A 1 94 ? 1.080 -3.492 10.837 1.00 96.19 94 ASP A CA 1
ATOM 727 C C . ASP A 1 94 ? 0.878 -4.534 9.740 1.00 96.19 94 ASP A C 1
ATOM 729 O O . ASP A 1 94 ? 1.805 -5.295 9.443 1.00 96.19 94 ASP A O 1
ATOM 733 N N . MET A 1 95 ? -0.265 -4.521 9.053 1.00 96.62 95 MET A N 1
ATOM 734 C CA . MET A 1 95 ? -0.456 -5.351 7.869 1.00 96.62 95 MET A CA 1
ATOM 735 C C . MET A 1 95 ? 0.490 -4.959 6.728 1.00 96.62 95 MET A C 1
ATOM 737 O O . MET A 1 95 ? 1.114 -5.840 6.133 1.00 96.62 95 MET A O 1
ATOM 741 N N . LEU A 1 96 ? 0.679 -3.661 6.471 1.00 96.88 96 LEU A N 1
ATOM 742 C CA . LEU A 1 96 ? 1.612 -3.177 5.453 1.00 96.88 96 LEU A CA 1
ATOM 743 C C . LEU A 1 96 ? 3.050 -3.639 5.74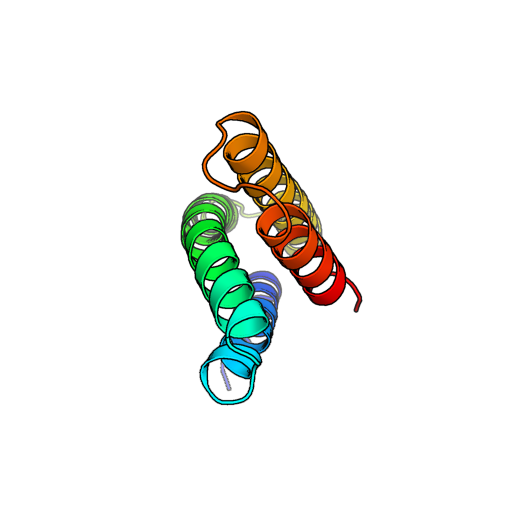0 1.00 96.88 96 LEU A C 1
ATOM 745 O O . LEU A 1 96 ? 3.741 -4.131 4.848 1.00 96.88 96 LEU A O 1
ATOM 749 N N . LYS A 1 97 ? 3.493 -3.574 7.004 1.00 95.94 97 LYS A N 1
ATOM 750 C CA . LYS A 1 97 ? 4.790 -4.139 7.414 1.00 95.94 97 LYS A CA 1
ATOM 751 C C . LYS A 1 97 ? 4.848 -5.645 7.163 1.00 95.94 97 LYS A C 1
ATOM 753 O O . LYS A 1 97 ? 5.821 -6.115 6.581 1.00 95.94 97 LYS A O 1
ATOM 758 N N . ARG A 1 98 ? 3.825 -6.411 7.573 1.00 95.12 98 ARG A N 1
ATOM 759 C CA . ARG A 1 98 ? 3.757 -7.874 7.361 1.00 95.12 98 ARG A CA 1
ATOM 760 C C . ARG A 1 98 ? 3.853 -8.238 5.879 1.00 95.12 98 ARG A C 1
ATOM 762 O O . ARG A 1 98 ? 4.535 -9.201 5.544 1.00 95.12 98 ARG A O 1
ATOM 769 N N . MET A 1 99 ? 3.232 -7.451 5.003 1.00 94.25 99 MET A N 1
ATOM 770 C CA . MET A 1 99 ? 3.273 -7.654 3.555 1.00 94.25 99 MET A CA 1
ATOM 771 C C . MET A 1 99 ? 4.696 -7.537 2.982 1.00 94.25 99 MET A C 1
ATOM 773 O O . MET A 1 99 ? 5.047 -8.254 2.038 1.00 94.25 99 MET A O 1
ATOM 777 N N . PHE A 1 100 ? 5.534 -6.661 3.543 1.00 91.75 100 PHE A N 1
ATOM 778 C CA . PHE A 1 100 ? 6.923 -6.464 3.112 1.00 91.75 100 PHE A CA 1
ATOM 779 C C . PHE A 1 100 ? 7.955 -7.274 3.904 1.00 91.75 100 PHE A C 1
ATOM 781 O O . PHE A 1 100 ? 9.096 -7.388 3.464 1.00 91.75 100 PHE A O 1
ATOM 788 N N . LEU A 1 101 ? 7.568 -7.884 5.026 1.00 84.00 101 LEU A N 1
ATOM 789 C CA . LEU A 1 101 ? 8.400 -8.819 5.782 1.00 84.00 101 LEU A CA 1
ATOM 790 C C . LEU A 1 101 ? 8.457 -10.184 5.074 1.00 84.00 101 LEU A C 1
ATOM 792 O O . LEU A 1 101 ? 7.810 -11.144 5.491 1.00 84.00 101 LEU A O 1
ATOM 796 N N . LYS A 1 102 ? 9.240 -10.258 3.996 1.00 50.75 102 LYS A N 1
ATOM 797 C CA . LYS A 1 102 ? 9.766 -11.493 3.399 1.00 50.75 102 LYS A CA 1
ATOM 798 C C . LYS A 1 102 ? 11.133 -11.236 2.784 1.00 50.75 102 LYS A C 1
ATOM 800 O O . LYS A 1 102 ? 11.204 -10.363 1.895 1.00 50.75 102 LYS A O 1
#

Radius of gyration: 14.4 Å; Cα contacts (8 Å, |Δi|>4): 63; chains: 1; bounding box: 31×35×38 Å

Inter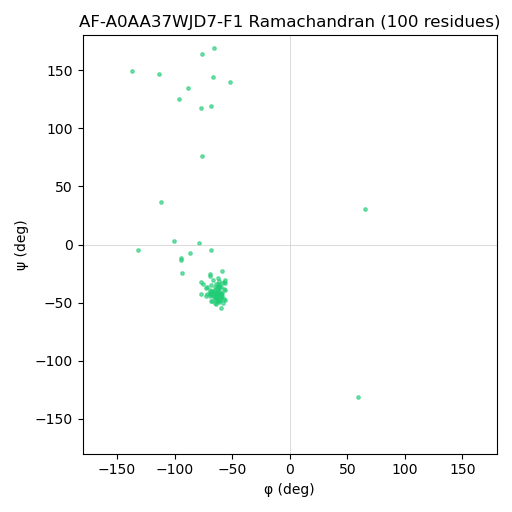Pro domains:
  IPR014987 Uncharacterised protein family YfcL [PF08891] (9-99)

Mean predicted aligned error: 4.89 Å

pLDDT: mean 87.83, std 13.41, range [39.53, 98.12]

Nearest PDB structures (foldseek):
  2m6u-assembly1_A  TM=5.597E-01  e=7.986E+00  Streptococcus pneumoniae
  5w93-assembly3_C  TM=5.821E-01  e=9.419E+00  Mus musculus
  1yo7-assembly2_B  TM=3.376E-01  e=8.915E+00  Escherichia coli

Solvent-accessible surface area (backbone atoms only — not comparable to full-atom values): 5818 Å² total; per-residue (Å²): 133,85,81,67,57,70,48,60,49,51,50,50,56,49,49,56,56,36,55,56,21,68,85,71,41,54,74,66,45,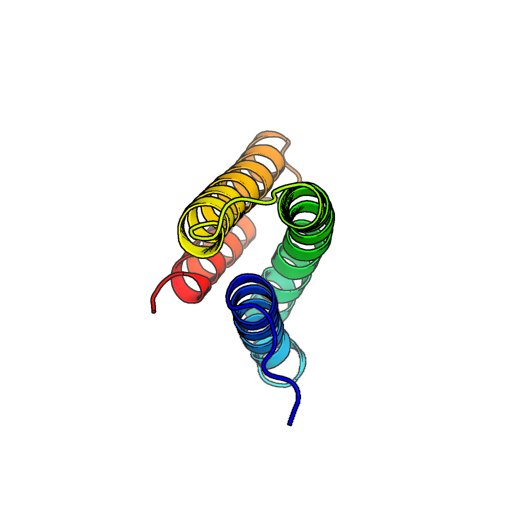29,48,30,29,54,54,50,50,56,51,45,55,56,43,47,57,57,51,48,61,56,54,76,74,53,89,60,96,78,51,46,66,59,52,50,52,49,46,54,51,52,42,51,49,54,52,53,48,40,46,73,72,56,77,45,61,78,66,55,48,54,49,34,52,52,50,56,50,56,72,64,69,120